Protein AF-A0A6B3CGB7-F1 (afdb_monomer_lite)

Secondary structure (DSSP, 8-state):
-EEEEEEEEEEEEE-SS-EEEEEEEEEE--SSS-EEEEEEEEEE-TTS-EEEEEEEEEEESSEEEEEEEEEE-

Structure (mmCIF, N/CA/C/O backbone):
data_AF-A0A6B3CGB7-F1
#
_entry.id   AF-A0A6B3CGB7-F1
#
loop_
_atom_site.group_PDB
_atom_site.id
_atom_site.type_symbol
_atom_site.label_atom_id
_atom_site.label_alt_id
_atom_site.label_comp_id
_atom_site.label_asym_id
_atom_site.label_entity_id
_atom_site.label_seq_id
_atom_site.pdbx_PDB_ins_code
_atom_site.Cartn_x
_atom_site.Cartn_y
_atom_site.Cartn_z
_atom_site.occupancy
_atom_site.B_iso_or_equiv
_atom_site.auth_seq_id
_atom_site.auth_comp_id
_atom_site.auth_asym_id
_atom_site.auth_atom_id
_atom_site.pdbx_PDB_model_num
ATOM 1 N N . HIS A 1 1 ? 7.505 5.605 -11.368 1.00 95.62 1 HIS A N 1
ATOM 2 C CA . HIS A 1 1 ? 6.196 6.153 -10.943 1.00 95.62 1 HIS A CA 1
ATOM 3 C C . HIS A 1 1 ? 5.305 5.017 -10.444 1.00 95.62 1 HIS A C 1
ATOM 5 O O . HIS A 1 1 ? 5.551 3.874 -10.809 1.00 95.62 1 HIS A O 1
ATOM 11 N N . VAL A 1 2 ? 4.291 5.288 -9.615 1.00 97.69 2 VAL A N 1
ATOM 12 C CA . VAL A 1 2 ? 3.312 4.256 -9.213 1.00 97.69 2 VAL A CA 1
ATOM 13 C C . VAL A 1 2 ? 2.436 3.905 -10.415 1.00 97.69 2 VAL A C 1
ATOM 15 O O . VAL A 1 2 ? 1.931 4.804 -11.087 1.00 97.69 2 VAL A O 1
ATOM 18 N N . ARG A 1 3 ? 2.264 2.612 -10.702 1.00 97.88 3 ARG A N 1
ATOM 19 C CA . ARG A 1 3 ? 1.401 2.137 -11.793 1.00 97.88 3 ARG A CA 1
ATOM 20 C C . ARG A 1 3 ? -0.031 2.638 -11.576 1.00 97.88 3 ARG A C 1
ATOM 22 O O . ARG A 1 3 ? -0.504 2.703 -10.443 1.00 97.88 3 ARG A O 1
ATOM 29 N N . ARG A 1 4 ? -0.765 2.932 -12.655 1.00 97.56 4 ARG A N 1
ATOM 30 C CA . ARG A 1 4 ? -2.212 3.195 -12.571 1.00 97.56 4 ARG A CA 1
ATOM 31 C C . ARG A 1 4 ? -2.915 2.026 -11.870 1.00 97.56 4 ARG A C 1
ATOM 33 O O . ARG A 1 4 ? -2.715 0.881 -12.264 1.00 97.56 4 ARG A O 1
ATOM 40 N N . TRP A 1 5 ? -3.705 2.330 -10.836 1.00 97.94 5 TRP A N 1
ATOM 41 C CA . TRP A 1 5 ? -4.341 1.336 -9.952 1.00 97.94 5 TRP A CA 1
ATOM 42 C C . TRP A 1 5 ? -3.353 0.363 -9.286 1.00 97.94 5 TRP A C 1
ATOM 44 O O . TRP A 1 5 ? -3.715 -0.743 -8.905 1.00 97.94 5 TRP A O 1
ATOM 54 N N . GLY A 1 6 ? -2.091 0.774 -9.147 1.00 97.69 6 GLY A N 1
ATOM 55 C CA . GLY A 1 6 ? -1.025 -0.034 -8.567 1.00 97.69 6 GLY A CA 1
ATOM 56 C C . GLY A 1 6 ? -1.038 -0.096 -7.044 1.00 97.69 6 GLY A C 1
ATOM 57 O O . GLY A 1 6 ? -0.242 -0.844 -6.487 1.00 97.69 6 GLY A O 1
ATOM 58 N N . THR A 1 7 ? -1.896 0.677 -6.379 1.00 98.00 7 THR A N 1
ATOM 59 C CA . THR A 1 7 ? -2.031 0.676 -4.920 1.00 98.00 7 THR A CA 1
ATOM 60 C C . THR A 1 7 ? -3.188 -0.224 -4.514 1.00 98.00 7 THR A C 1
ATOM 62 O O . THR A 1 7 ? -4.337 0.045 -4.863 1.00 98.00 7 THR A O 1
ATOM 65 N N . TYR A 1 8 ? -2.887 -1.265 -3.745 1.00 98.44 8 TYR A N 1
ATOM 66 C CA . TYR A 1 8 ? -3.864 -2.188 -3.186 1.00 98.44 8 TYR A CA 1
ATOM 67 C C . TYR A 1 8 ? -3.746 -2.197 -1.663 1.00 98.44 8 TYR A C 1
ATOM 69 O O . TYR A 1 8 ? -2.689 -2.508 -1.111 1.00 98.44 8 TYR A O 1
ATOM 77 N N . VAL A 1 9 ? -4.830 -1.814 -0.989 1.00 98.38 9 VAL A N 1
ATOM 78 C CA . VAL A 1 9 ? -4.887 -1.661 0.469 1.00 98.38 9 VAL A CA 1
ATOM 79 C C . VAL A 1 9 ? -5.874 -2.668 1.037 1.00 98.38 9 VAL A C 1
ATOM 81 O O . VAL A 1 9 ? -6.987 -2.807 0.535 1.00 98.38 9 VAL A O 1
ATOM 84 N N . THR A 1 10 ? -5.465 -3.358 2.096 1.00 98.50 10 THR A N 1
ATOM 85 C CA . THR A 1 10 ? -6.308 -4.308 2.832 1.00 98.50 10 THR A CA 1
ATOM 86 C C . THR A 1 10 ? -6.113 -4.142 4.332 1.00 98.50 10 THR A C 1
ATOM 88 O O . THR A 1 10 ? -5.082 -3.639 4.779 1.00 98.50 10 THR A O 1
ATOM 91 N N . THR A 1 11 ? -7.087 -4.596 5.115 1.00 98.25 11 THR A N 1
ATOM 92 C CA . THR A 1 11 ? -7.039 -4.620 6.582 1.00 98.25 11 THR A CA 1
ATOM 93 C C . THR A 1 11 ? -7.144 -6.061 7.086 1.00 98.25 11 THR A C 1
ATOM 95 O O . THR A 1 11 ? -8.196 -6.472 7.573 1.00 98.25 11 THR A O 1
ATOM 98 N N . PRO A 1 12 ? -6.086 -6.885 6.932 1.00 98.25 12 PRO A N 1
ATOM 99 C CA . PRO A 1 12 ? -6.158 -8.318 7.234 1.00 98.25 12 PRO A CA 1
ATOM 100 C C . PRO A 1 12 ? -6.421 -8.637 8.713 1.00 98.25 12 PRO A C 1
ATOM 102 O O . PRO A 1 12 ? -6.792 -9.765 9.028 1.00 98.25 12 PRO A O 1
ATOM 10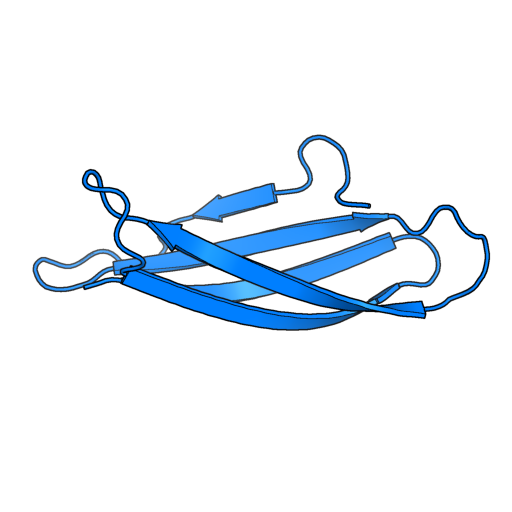5 N N . ARG A 1 13 ? -6.206 -7.679 9.625 1.00 98.38 13 ARG A N 1
ATOM 106 C CA . ARG A 1 13 ? -6.516 -7.804 11.055 1.00 98.38 13 ARG A CA 1
ATOM 107 C C . ARG A 1 13 ? -7.117 -6.497 11.563 1.00 98.38 13 ARG A C 1
ATOM 109 O O . ARG A 1 13 ? -6.526 -5.440 11.352 1.00 98.38 13 ARG A O 1
ATOM 116 N N . VAL A 1 14 ? -8.257 -6.584 12.242 1.00 98.00 14 VAL A N 1
ATOM 117 C CA . VAL A 1 14 ? -8.965 -5.450 12.850 1.00 98.00 14 VAL A CA 1
ATOM 118 C C . VAL A 1 14 ? -9.391 -5.863 14.257 1.00 98.00 14 VAL A C 1
ATOM 120 O O . VAL A 1 14 ? -10.015 -6.910 14.415 1.00 98.00 14 VAL A O 1
ATOM 123 N N . GLY A 1 15 ? -9.025 -5.071 15.259 1.00 97.44 15 GLY A N 1
ATOM 124 C CA . GLY A 1 15 ? -9.455 -5.209 16.649 1.00 97.44 15 GLY A CA 1
ATOM 125 C C . GLY A 1 15 ? -9.931 -3.869 17.210 1.00 97.44 15 GLY A C 1
ATOM 126 O O . GLY A 1 15 ? -9.851 -2.852 16.524 1.00 97.44 15 GLY A O 1
ATOM 127 N N . GLU A 1 16 ? -10.424 -3.876 18.449 1.00 96.19 16 GLU A N 1
ATOM 128 C CA . GLU A 1 16 ? -10.975 -2.678 19.106 1.00 96.19 16 GLU A CA 1
ATOM 129 C C . GLU A 1 16 ? -9.914 -1.585 19.311 1.00 96.19 16 GLU A C 1
ATOM 131 O O . GLU A 1 16 ? -10.177 -0.421 19.027 1.00 96.19 16 GLU A O 1
ATOM 136 N N . ASP A 1 17 ? -8.696 -1.970 19.708 1.00 95.56 17 ASP A N 1
ATOM 137 C CA . ASP A 1 17 ? -7.611 -1.026 20.024 1.00 95.56 17 ASP A CA 1
ATOM 138 C C . ASP A 1 17 ? -6.647 -0.758 18.857 1.00 95.56 17 ASP A C 1
ATOM 140 O O . ASP A 1 17 ? -5.802 0.136 18.926 1.00 95.56 17 ASP A O 1
ATOM 144 N N . SER A 1 18 ? -6.657 -1.602 17.820 1.00 96.38 18 SER A N 1
ATOM 145 C CA . SER A 1 18 ? -5.714 -1.474 16.704 1.00 96.38 18 SER A CA 1
ATOM 146 C C . SER A 1 18 ? -6.137 -2.254 15.467 1.00 96.38 18 SER A C 1
ATOM 148 O O . SER A 1 18 ? -6.839 -3.265 15.540 1.00 96.38 18 SER A O 1
ATOM 150 N N . ALA A 1 19 ? -5.624 -1.828 14.315 1.00 98.06 19 ALA A N 1
ATOM 151 C CA . ALA A 1 19 ? -5.750 -2.565 13.066 1.00 98.06 19 ALA A CA 1
ATOM 152 C C . ALA A 1 19 ? -4.407 -2.656 12.339 1.00 98.06 19 ALA A C 1
ATOM 154 O O . ALA A 1 19 ? -3.529 -1.803 12.481 1.00 98.06 19 ALA A O 1
ATOM 155 N N . VAL A 1 20 ? -4.259 -3.699 11.526 1.00 98.25 20 VAL A N 1
ATOM 156 C CA . VAL A 1 20 ? -3.144 -3.841 10.592 1.00 98.25 20 VAL A CA 1
AT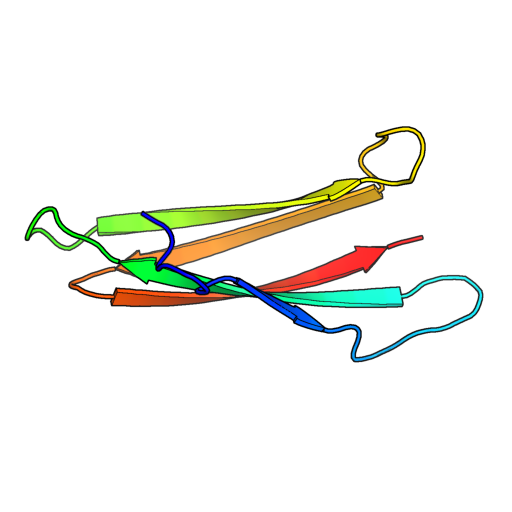OM 157 C C . VAL A 1 20 ? -3.635 -3.471 9.208 1.00 98.25 20 VAL A C 1
ATOM 159 O O . VAL A 1 20 ? -4.540 -4.109 8.675 1.00 98.25 20 VAL A O 1
ATOM 162 N N . VAL A 1 21 ? -3.000 -2.468 8.615 1.00 98.38 21 VAL A N 1
ATOM 163 C CA . VAL A 1 21 ? -3.189 -2.058 7.227 1.00 98.38 21 VAL A CA 1
ATOM 164 C C . VAL A 1 21 ? -2.039 -2.627 6.410 1.00 98.38 21 VAL A C 1
ATOM 166 O O . VAL A 1 21 ? -0.880 -2.303 6.653 1.00 98.38 21 VAL A O 1
ATOM 169 N N . ARG A 1 22 ? -2.339 -3.458 5.417 1.00 98.38 22 ARG A N 1
ATOM 170 C CA . ARG A 1 22 ? -1.352 -3.959 4.459 1.00 98.38 22 ARG A CA 1
ATOM 171 C C . ARG A 1 22 ? -1.491 -3.193 3.152 1.00 98.38 22 ARG A C 1
ATOM 173 O O . ARG A 1 22 ? -2.561 -3.205 2.541 1.00 98.38 22 ARG A O 1
ATOM 180 N N . VAL A 1 23 ? -0.402 -2.565 2.718 1.00 98.38 23 VAL A N 1
ATOM 181 C CA . VAL A 1 23 ? -0.332 -1.802 1.467 1.00 98.38 23 VAL A CA 1
ATOM 182 C C . VAL A 1 23 ? 0.629 -2.498 0.518 1.00 98.38 23 VAL A C 1
ATOM 184 O O . VAL A 1 23 ? 1.785 -2.731 0.866 1.00 98.38 23 VAL A O 1
ATOM 187 N N . GLN A 1 24 ? 0.150 -2.811 -0.682 1.00 98.44 24 GLN A N 1
ATOM 188 C CA . GLN A 1 24 ? 0.976 -3.207 -1.814 1.00 98.44 24 GLN A CA 1
ATOM 189 C C . GLN A 1 24 ? 0.967 -2.086 -2.856 1.00 98.44 24 GLN A C 1
ATOM 191 O O . GLN A 1 24 ? -0.098 -1.624 -3.261 1.00 98.44 24 GLN A O 1
ATOM 196 N N . THR A 1 25 ? 2.150 -1.681 -3.311 1.00 98.44 25 THR A N 1
ATOM 197 C CA . THR A 1 25 ? 2.333 -0.605 -4.290 1.00 98.44 25 THR A CA 1
ATOM 198 C C . THR A 1 25 ? 3.143 -1.114 -5.472 1.00 98.44 25 THR A C 1
ATOM 200 O O . THR A 1 25 ? 4.325 -1.426 -5.342 1.00 98.44 25 THR A O 1
ATOM 203 N N . SER A 1 26 ? 2.513 -1.162 -6.642 1.00 98.19 26 SER A N 1
ATOM 204 C CA . SER A 1 26 ? 3.157 -1.479 -7.916 1.00 98.19 26 SER A CA 1
ATOM 205 C C . SER A 1 26 ? 3.820 -0.234 -8.499 1.00 98.19 26 SER A C 1
ATOM 207 O O . SER A 1 26 ? 3.165 0.788 -8.716 1.00 98.19 26 SER A O 1
ATOM 209 N N . VAL A 1 27 ? 5.108 -0.327 -8.804 1.00 97.75 27 VAL A N 1
ATOM 210 C CA . VAL A 1 27 ? 5.927 0.751 -9.362 1.00 97.75 27 VAL A CA 1
ATOM 211 C C . VAL A 1 27 ? 6.385 0.354 -10.762 1.00 97.75 27 VAL A C 1
ATOM 213 O O . VAL A 1 27 ? 6.727 -0.798 -11.006 1.00 97.75 27 VAL A O 1
ATOM 216 N N . VAL A 1 28 ? 6.374 1.315 -11.684 1.00 97.94 28 VAL A N 1
ATOM 217 C CA . VAL A 1 28 ? 6.931 1.199 -13.036 1.00 97.94 28 VAL A CA 1
ATOM 218 C C . VAL A 1 28 ? 8.113 2.149 -13.163 1.00 97.94 28 VAL A C 1
ATOM 220 O O . VAL A 1 28 ? 8.009 3.338 -12.829 1.00 97.94 28 VAL A O 1
ATOM 223 N N . ASN A 1 29 ? 9.221 1.634 -13.675 1.00 97.31 29 ASN A N 1
ATOM 224 C CA . ASN A 1 29 ? 10.378 2.414 -14.067 1.00 97.31 29 ASN A CA 1
ATOM 225 C C . ASN A 1 29 ? 10.342 2.630 -15.586 1.00 97.31 29 ASN A C 1
ATOM 227 O O . ASN A 1 29 ? 10.484 1.698 -16.363 1.00 97.31 29 ASN A O 1
ATOM 231 N N . ALA A 1 30 ? 10.119 3.875 -16.004 1.00 95.31 30 ALA A N 1
ATOM 232 C CA . ALA A 1 30 ? 10.058 4.252 -17.419 1.00 95.31 30 ALA A CA 1
ATOM 233 C C . ALA A 1 30 ? 11.378 4.860 -17.930 1.00 95.31 30 ALA A C 1
ATOM 235 O O . ALA A 1 30 ? 11.412 5.395 -19.033 1.00 95.31 30 ALA A O 1
ATOM 236 N N . SER A 1 31 ? 12.441 4.837 -17.117 1.00 94.62 31 SER A N 1
ATOM 237 C CA . SER A 1 31 ? 13.733 5.442 -17.469 1.00 94.62 31 SER A CA 1
ATOM 238 C C . SER A 1 31 ? 14.623 4.540 -18.328 1.00 94.62 31 SER A C 1
ATOM 240 O O . SER A 1 31 ? 15.553 5.040 -18.952 1.00 94.62 31 SER A O 1
ATOM 242 N N . GLY A 1 32 ? 14.356 3.229 -18.362 1.00 90.88 32 GLY A N 1
ATOM 243 C CA . GLY A 1 32 ? 15.187 2.242 -19.061 1.00 90.88 32 GLY A CA 1
ATOM 244 C C . GLY A 1 32 ? 16.456 1.820 -18.308 1.00 90.88 32 GLY A C 1
ATOM 245 O O . GLY A 1 32 ? 17.178 0.953 -18.791 1.00 90.88 32 GLY A O 1
ATOM 246 N N . THR A 1 33 ? 16.715 2.380 -17.123 1.00 96.69 33 THR A N 1
ATOM 247 C CA . THR A 1 33 ? 17.856 2.022 -16.270 1.00 96.69 33 THR A CA 1
ATOM 248 C C . THR A 1 33 ? 17.345 1.544 -14.924 1.00 96.69 33 THR A C 1
ATOM 250 O O . THR A 1 33 ? 16.633 2.289 -14.252 1.00 96.69 33 THR A O 1
ATOM 253 N N . ALA A 1 34 ? 17.716 0.328 -14.515 1.00 96.44 34 ALA A N 1
ATOM 254 C CA . ALA A 1 34 ? 17.327 -0.212 -13.217 1.00 96.44 34 ALA A CA 1
ATOM 255 C C . ALA A 1 34 ? 17.727 0.737 -12.078 1.00 96.44 34 ALA A C 1
ATOM 257 O O . ALA A 1 34 ? 18.833 1.281 -12.070 1.00 96.44 34 ALA A O 1
ATOM 258 N N . CYS A 1 35 ? 16.819 0.942 -11.128 1.00 96.75 35 CYS A N 1
ATOM 259 C CA . CYS A 1 35 ? 17.064 1.807 -9.986 1.00 96.75 35 CYS A CA 1
ATOM 260 C C . CYS A 1 35 ? 16.454 1.244 -8.707 1.00 96.75 35 CYS A C 1
ATOM 262 O O . CYS A 1 35 ? 15.405 0.599 -8.726 1.00 96.75 35 CYS A O 1
ATOM 264 N N . GLU A 1 36 ? 17.114 1.533 -7.592 1.00 97.50 36 GLU A N 1
ATOM 265 C CA . GLU A 1 36 ? 16.563 1.313 -6.265 1.00 97.50 36 GLU A CA 1
ATOM 266 C C . GLU A 1 36 ? 15.631 2.481 -5.918 1.00 97.50 36 GLU A C 1
ATOM 268 O O . GLU A 1 36 ? 15.983 3.653 -6.096 1.00 97.50 36 GLU A O 1
ATOM 273 N N . VAL A 1 37 ? 14.422 2.176 -5.443 1.00 96.62 37 VAL A 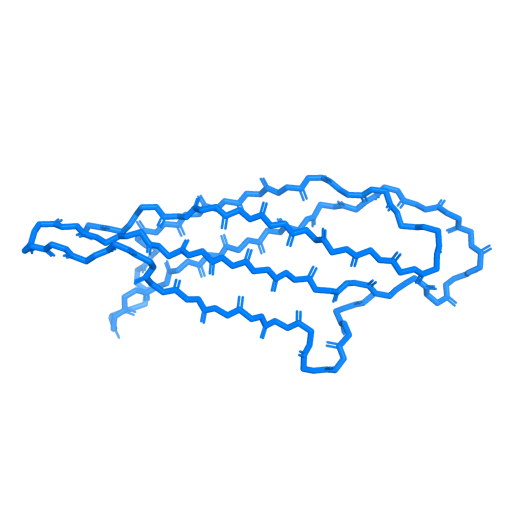N 1
ATOM 274 C CA . VAL A 1 37 ? 13.459 3.188 -4.997 1.00 96.62 37 VAL A CA 1
ATOM 275 C C . VAL A 1 37 ? 12.918 2.856 -3.618 1.00 96.62 37 VAL A C 1
ATOM 277 O O . VAL A 1 37 ? 12.676 1.699 -3.278 1.00 96.62 37 VAL A O 1
ATOM 280 N N . GLU A 1 38 ? 12.637 3.891 -2.836 1.00 97.62 38 GLU A N 1
ATOM 281 C CA . GLU A 1 38 ? 11.969 3.751 -1.550 1.00 97.62 38 GLU A CA 1
ATOM 282 C C . GLU A 1 38 ? 10.486 4.114 -1.678 1.00 97.62 38 GLU A C 1
ATOM 284 O O . GLU A 1 38 ? 10.114 5.233 -2.042 1.00 97.62 38 GLU A O 1
ATOM 289 N N . VAL A 1 39 ? 9.615 3.161 -1.349 1.00 97.69 39 VAL A N 1
ATOM 290 C CA . VAL A 1 39 ? 8.169 3.374 -1.287 1.00 97.69 39 VAL A CA 1
ATOM 291 C C . VAL A 1 39 ? 7.787 3.700 0.148 1.00 97.69 39 VAL A C 1
ATOM 293 O O . VAL A 1 39 ? 7.842 2.829 1.015 1.00 97.69 39 VAL A O 1
ATOM 296 N N . ARG A 1 40 ? 7.359 4.941 0.388 1.00 97.81 40 ARG A N 1
ATOM 297 C CA . ARG A 1 40 ? 6.873 5.416 1.690 1.00 97.81 40 ARG A CA 1
ATOM 298 C C . ARG A 1 40 ? 5.353 5.532 1.685 1.00 97.81 40 ARG A C 1
ATOM 300 O O . ARG A 1 40 ? 4.798 6.202 0.816 1.00 97.81 40 ARG A O 1
ATOM 307 N N . SER A 1 41 ? 4.698 4.965 2.693 1.00 97.69 41 SER A N 1
ATOM 308 C CA . SER A 1 41 ? 3.266 5.169 2.937 1.00 97.69 41 SER A CA 1
ATOM 309 C C . SER A 1 41 ? 3.040 5.802 4.300 1.00 97.69 41 SER A C 1
ATOM 311 O O . SER A 1 41 ? 3.752 5.533 5.268 1.00 97.69 41 SER A O 1
ATOM 313 N N . THR A 1 42 ? 2.027 6.659 4.372 1.00 97.81 42 THR A N 1
ATOM 314 C CA . THR A 1 42 ? 1.576 7.313 5.600 1.00 97.81 42 THR A CA 1
ATOM 315 C C . THR A 1 42 ? 0.069 7.150 5.700 1.00 97.81 42 THR A C 1
ATOM 317 O O . THR A 1 42 ? -0.636 7.463 4.743 1.00 97.81 42 THR A O 1
ATOM 320 N N . VAL A 1 43 ? -0.417 6.686 6.850 1.00 97.62 43 VAL A N 1
ATOM 321 C CA . VAL A 1 43 ? -1.849 6.668 7.167 1.00 97.62 43 VAL A CA 1
ATOM 322 C C . VAL A 1 43 ? -2.162 7.891 8.016 1.00 97.62 43 VAL A C 1
ATOM 324 O O . VAL A 1 43 ? -1.432 8.195 8.966 1.00 97.62 43 VAL A O 1
ATOM 327 N N . LYS A 1 44 ? -3.231 8.596 7.645 1.00 97.88 44 LYS A N 1
ATOM 328 C CA . LYS A 1 44 ? -3.756 9.737 8.389 1.00 97.88 44 LYS A CA 1
ATOM 329 C C . LYS A 1 44 ? -5.128 9.415 8.969 1.00 97.88 44 LYS A C 1
ATOM 331 O O . LYS A 1 44 ? -5.883 8.684 8.329 1.00 97.88 44 LYS A O 1
ATOM 336 N N . ASP A 1 45 ? -5.416 9.948 10.149 1.00 96.56 45 ASP A N 1
ATOM 337 C CA . ASP A 1 45 ? -6.763 9.932 10.725 1.00 96.56 45 ASP A CA 1
ATOM 338 C C . ASP A 1 45 ? -7.676 10.980 10.057 1.00 96.56 45 ASP A C 1
ATOM 340 O O . ASP A 1 45 ? -7.282 11.666 9.106 1.00 96.56 45 ASP A O 1
ATOM 344 N N . ALA A 1 46 ? -8.915 11.082 10.544 1.00 96.81 46 ALA A N 1
ATOM 345 C CA . ALA A 1 46 ? -9.911 12.023 10.034 1.00 96.81 46 ALA A CA 1
ATOM 346 C C . ALA A 1 46 ? -9.528 13.499 10.258 1.00 96.81 46 ALA A C 1
ATOM 348 O O . ALA A 1 46 ? -9.917 14.349 9.457 1.00 96.81 46 ALA A O 1
ATOM 349 N N . ASP A 1 47 ? -8.730 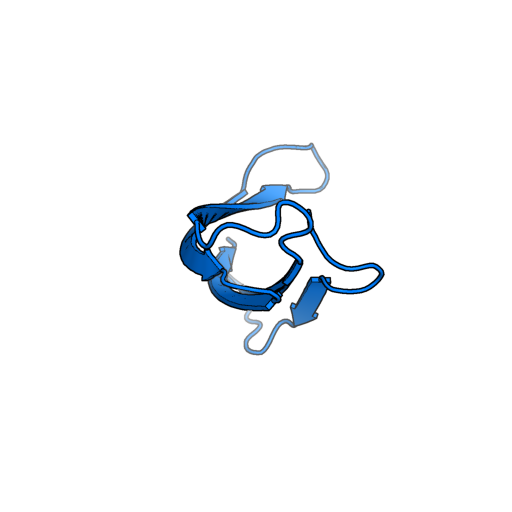13.788 11.289 1.00 97.50 47 ASP A N 1
ATOM 350 C CA . ASP A 1 47 ? -8.235 15.131 11.614 1.00 97.50 47 ASP A CA 1
ATOM 351 C C . ASP A 1 47 ? -6.941 15.478 10.848 1.00 97.50 47 ASP A C 1
ATOM 353 O O . ASP A 1 47 ? -6.449 16.607 10.879 1.00 97.50 47 ASP A O 1
ATOM 357 N N . GLY A 1 48 ? -6.389 14.513 10.106 1.00 97.25 48 GLY A N 1
ATOM 358 C CA . GLY A 1 48 ? -5.188 14.659 9.294 1.00 97.25 48 GLY A CA 1
ATOM 359 C C . GLY A 1 48 ? -3.880 14.364 10.033 1.00 97.25 48 GLY A C 1
ATOM 360 O O . GLY A 1 48 ? -2.806 14.517 9.428 1.00 97.25 48 GLY A O 1
ATOM 361 N N . HIS A 1 49 ? -3.925 13.911 11.289 1.00 97.38 49 HIS A N 1
ATOM 362 C CA . HIS A 1 49 ? -2.738 13.473 12.014 1.00 97.38 49 HIS A CA 1
ATOM 363 C C . HIS A 1 49 ? -2.189 12.189 11.413 1.00 97.38 49 HIS A C 1
ATOM 365 O O . HIS A 1 49 ? -2.918 11.313 10.958 1.00 97.38 49 HIS A O 1
ATOM 371 N N . THR A 1 50 ? -0.865 12.056 11.417 1.00 97.50 50 THR A N 1
ATOM 372 C CA . THR A 1 50 ? -0.233 10.803 11.006 1.00 97.50 50 THR A CA 1
ATOM 373 C C . THR A 1 50 ? -0.319 9.777 12.130 1.00 97.50 50 THR A C 1
ATOM 375 O O . THR A 1 50 ? 0.332 9.958 13.154 1.00 97.50 50 THR A O 1
ATOM 378 N N . VAL A 1 51 ? -1.029 8.676 11.889 1.00 97.44 51 VAL A N 1
ATOM 379 C CA . VAL A 1 51 ? -1.206 7.582 12.862 1.00 97.44 51 VAL A CA 1
ATOM 380 C C . VAL A 1 51 ? -0.323 6.367 12.577 1.00 97.44 51 VAL A C 1
ATOM 382 O O . VAL A 1 51 ? -0.055 5.574 13.472 1.00 97.44 51 VAL A O 1
ATOM 385 N N . ALA A 1 52 ? 0.195 6.232 11.350 1.00 97.69 52 ALA A N 1
ATOM 386 C CA . ALA A 1 52 ? 1.201 5.223 11.019 1.00 97.69 52 ALA A CA 1
ATOM 387 C C . ALA A 1 52 ? 2.053 5.617 9.804 1.00 97.69 52 ALA A C 1
ATOM 389 O O . ALA A 1 52 ? 1.604 6.344 8.912 1.00 97.69 52 ALA A O 1
ATOM 390 N N . ARG A 1 53 ? 3.287 5.103 9.745 1.00 97.81 53 ARG A N 1
ATOM 391 C CA . ARG A 1 53 ? 4.205 5.228 8.601 1.00 97.81 53 ARG A CA 1
ATOM 392 C C . ARG A 1 53 ? 4.960 3.925 8.382 1.00 97.81 53 ARG A C 1
ATOM 394 O O . ARG A 1 53 ? 5.300 3.249 9.347 1.00 97.81 53 ARG A O 1
ATOM 401 N N . ALA A 1 54 ? 5.261 3.619 7.128 1.00 97.19 54 ALA A N 1
ATOM 402 C CA . ALA A 1 54 ? 6.145 2.525 6.753 1.00 97.19 54 ALA A CA 1
ATOM 403 C C . ALA A 1 54 ? 6.889 2.870 5.461 1.00 97.19 54 ALA A C 1
ATOM 405 O O . ALA A 1 54 ? 6.426 3.686 4.657 1.00 97.19 54 ALA A O 1
ATOM 406 N N . ALA A 1 55 ? 8.051 2.252 5.283 1.00 95.88 55 ALA A N 1
ATOM 407 C CA . ALA A 1 55 ? 8.860 2.374 4.085 1.00 95.88 55 ALA A CA 1
ATOM 408 C C . ALA A 1 55 ? 9.399 1.001 3.682 1.00 95.88 55 ALA A C 1
ATOM 410 O O . ALA A 1 55 ? 9.670 0.159 4.537 1.00 95.88 55 ALA A O 1
ATOM 411 N N . SER A 1 56 ? 9.544 0.783 2.381 1.00 95.19 56 SER A N 1
ATOM 412 C CA . SER A 1 56 ? 10.174 -0.410 1.822 1.00 95.19 56 SER A CA 1
ATOM 413 C C . SER A 1 56 ? 11.008 -0.023 0.612 1.00 95.19 56 SER A C 1
ATOM 415 O O . SER A 1 56 ? 10.502 0.659 -0.284 1.00 95.19 56 SER A O 1
ATOM 417 N N . THR A 1 57 ? 12.248 -0.489 0.577 1.00 96.81 57 THR A N 1
ATOM 418 C CA . THR A 1 57 ? 13.139 -0.351 -0.574 1.00 96.81 57 THR A CA 1
ATOM 419 C C . THR A 1 57 ? 12.860 -1.461 -1.582 1.00 96.81 57 THR A C 1
ATOM 421 O O . THR A 1 57 ? 12.634 -2.608 -1.194 1.00 96.81 57 THR A O 1
ATOM 424 N N . VAL A 1 58 ? 12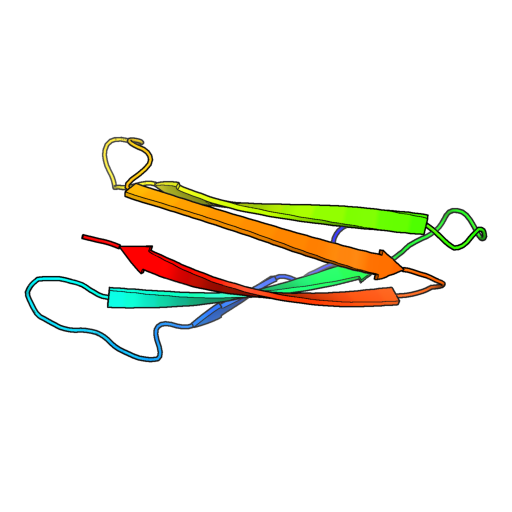.814 -1.113 -2.867 1.00 96.94 58 VAL A N 1
ATOM 425 C CA . VAL A 1 58 ? 12.513 -2.037 -3.962 1.00 96.94 58 VAL A CA 1
ATOM 426 C C . VAL A 1 58 ? 13.418 -1.724 -5.148 1.00 96.94 58 VAL A C 1
ATOM 428 O O . VAL A 1 58 ? 13.451 -0.586 -5.615 1.00 96.94 58 VAL A O 1
ATOM 431 N N . ASP A 1 59 ? 14.094 -2.741 -5.672 1.00 97.62 59 ASP A N 1
ATOM 432 C CA . ASP A 1 59 ? 14.800 -2.650 -6.949 1.00 97.62 59 ASP A CA 1
ATOM 433 C C . ASP A 1 59 ? 13.808 -2.730 -8.112 1.00 97.62 59 ASP A C 1
ATOM 435 O O . ASP A 1 59 ? 12.988 -3.650 -8.196 1.00 97.62 59 ASP A O 1
ATOM 439 N N . VAL A 1 60 ? 13.870 -1.764 -9.028 1.00 97.12 60 VAL A N 1
ATOM 440 C CA . VAL A 1 60 ? 12.940 -1.655 -10.156 1.00 97.12 60 VAL A CA 1
ATOM 441 C C . VAL A 1 60 ? 13.713 -1.597 -11.467 1.00 97.12 60 VAL A C 1
ATOM 443 O O . VAL A 1 60 ? 14.207 -0.543 -11.869 1.00 97.12 60 VAL A O 1
ATOM 446 N N . ALA A 1 61 ? 13.771 -2.732 -12.166 1.00 96.25 61 ALA A N 1
ATOM 447 C CA . ALA A 1 61 ? 14.215 -2.786 -13.558 1.00 96.25 61 ALA A CA 1
ATOM 448 C C . ALA A 1 61 ? 13.152 -2.149 -14.472 1.00 96.25 61 ALA A C 1
ATOM 450 O O . ALA A 1 61 ? 13.275 -0.976 -14.805 1.00 96.25 61 ALA A O 1
ATOM 451 N N . ASP A 1 62 ? 12.061 -2.865 -14.762 1.00 97.19 62 ASP A N 1
ATOM 452 C CA . ASP A 1 62 ? 10.914 -2.339 -15.526 1.00 97.19 62 ASP A CA 1
ATOM 453 C C . ASP A 1 62 ? 9.697 -2.077 -14.628 1.00 97.19 62 ASP A C 1
ATOM 455 O O . ASP A 1 62 ? 9.037 -1.036 -14.696 1.00 97.19 62 ASP A O 1
ATOM 459 N N . ALA A 1 63 ? 9.389 -3.032 -13.749 1.00 96.88 63 ALA A N 1
ATOM 460 C CA . ALA A 1 63 ? 8.320 -2.930 -12.770 1.00 96.88 63 ALA A CA 1
ATOM 461 C C . ALA A 1 63 ? 8.603 -3.814 -11.553 1.00 96.88 63 ALA A C 1
ATOM 463 O O . ALA A 1 63 ? 9.249 -4.852 -11.668 1.00 96.88 63 ALA A O 1
ATOM 464 N N . ALA A 1 64 ? 8.074 -3.416 -10.400 1.00 97.56 64 ALA A N 1
ATOM 465 C CA . ALA A 1 64 ? 8.146 -4.182 -9.160 1.00 97.56 64 ALA A CA 1
ATOM 466 C C . ALA A 1 64 ? 6.951 -3.853 -8.253 1.00 97.56 64 ALA A C 1
ATOM 468 O O . ALA A 1 64 ? 6.214 -2.897 -8.509 1.00 97.56 64 ALA A O 1
ATOM 469 N N . ALA A 1 65 ? 6.760 -4.625 -7.182 1.00 96.69 65 ALA A N 1
ATOM 4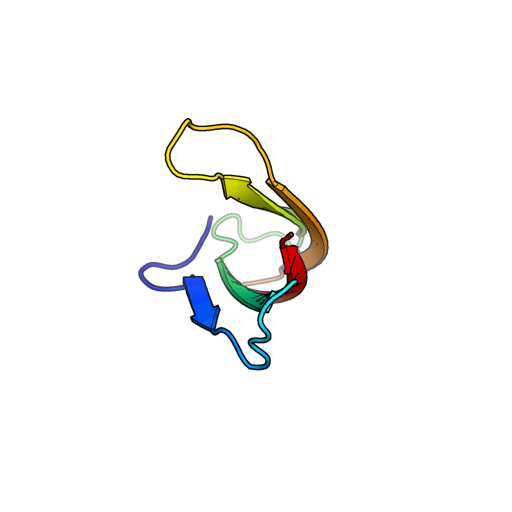70 C CA . ALA A 1 65 ? 5.756 -4.344 -6.160 1.00 96.69 65 ALA A CA 1
ATOM 471 C C . ALA A 1 65 ? 6.391 -4.328 -4.764 1.00 96.69 65 ALA A C 1
ATOM 473 O O . ALA A 1 65 ? 6.956 -5.327 -4.326 1.00 96.69 65 ALA A O 1
ATOM 474 N N . GLY A 1 66 ? 6.263 -3.206 -4.055 1.00 96.69 66 GLY A N 1
ATOM 475 C CA . GLY A 1 66 ? 6.616 -3.093 -2.639 1.00 96.69 66 GLY A CA 1
ATOM 476 C C . GLY A 1 66 ? 5.418 -3.431 -1.759 1.00 96.69 66 GLY A C 1
ATOM 477 O O . GLY A 1 66 ? 4.293 -3.076 -2.103 1.00 96.69 66 GLY A O 1
ATOM 478 N N . THR A 1 67 ? 5.630 -4.124 -0.640 1.00 97.38 67 THR A N 1
ATOM 479 C CA . THR A 1 67 ? 4.574 -4.405 0.347 1.00 97.38 67 THR A CA 1
ATOM 480 C C . THR A 1 67 ? 5.071 -4.090 1.749 1.00 97.38 67 THR A C 1
ATOM 482 O O . THR A 1 67 ? 6.173 -4.494 2.108 1.00 97.38 67 THR A O 1
ATOM 485 N N . HIS A 1 68 ? 4.248 -3.419 2.551 1.00 97.25 68 HIS A N 1
ATOM 486 C CA . HIS A 1 68 ? 4.503 -3.236 3.978 1.00 97.25 68 HIS A CA 1
ATOM 487 C C . HIS A 1 68 ? 3.201 -3.199 4.784 1.00 97.25 68 HIS A C 1
ATOM 489 O O . HIS A 1 68 ? 2.129 -2.862 4.271 1.00 97.25 68 HIS A O 1
ATOM 495 N N . GLU A 1 69 ? 3.312 -3.572 6.057 1.00 97.62 69 GLU A N 1
ATOM 496 C CA . GLU A 1 69 ? 2.229 -3.500 7.034 1.00 97.62 69 GLU A CA 1
ATOM 497 C C . GLU A 1 69 ? 2.408 -2.267 7.925 1.00 97.62 69 GLU A C 1
ATOM 499 O O . GLU A 1 69 ? 3.522 -1.918 8.315 1.00 97.62 69 GLU A O 1
ATOM 504 N N . LEU A 1 70 ? 1.296 -1.607 8.236 1.00 97.31 70 LEU A N 1
ATOM 505 C CA . LEU A 1 70 ? 1.211 -0.482 9.151 1.00 97.31 70 LEU A CA 1
ATOM 506 C C . LEU A 1 70 ? 0.233 -0.839 10.267 1.00 97.31 70 LEU A C 1
ATOM 508 O O . LEU A 1 70 ? -0.923 -1.161 9.995 1.00 97.31 70 LEU A O 1
ATOM 512 N N . THR A 1 71 ? 0.680 -0.751 11.515 1.00 97.56 71 THR A N 1
ATOM 513 C CA . THR A 1 71 ? -0.219 -0.844 12.668 1.00 97.56 71 THR A CA 1
ATOM 514 C C . THR A 1 71 ? -0.756 0.543 12.977 1.00 97.56 71 THR A C 1
ATOM 516 O O . THR A 1 71 ? 0.027 1.451 13.256 1.00 97.56 71 THR A O 1
ATOM 519 N N . VAL A 1 72 ? -2.075 0.694 12.933 1.00 96.06 72 VAL A N 1
ATOM 520 C CA . VAL A 1 72 ? -2.780 1.913 13.347 1.00 96.06 72 VAL A CA 1
ATOM 521 C C . VAL A 1 72 ? -3.400 1.702 14.725 1.00 96.06 72 VAL A C 1
ATOM 523 O O . VAL A 1 72 ? -3.807 0.582 15.051 1.00 96.06 72 VAL A O 1
ATOM 526 N N . ARG A 1 73 ? -3.419 2.766 15.525 1.00 91.19 73 ARG A N 1
ATOM 527 C CA . ARG A 1 73 ? -3.999 2.852 16.868 1.00 91.19 73 ARG A CA 1
ATOM 528 C C . ARG A 1 73 ? -4.776 4.152 16.984 1.00 91.19 73 ARG A C 1
ATOM 530 O O . ARG A 1 73 ? -4.398 5.088 16.240 1.00 91.19 73 ARG A O 1
#

Radius of gyration: 13.89 Å; chains: 1; bounding box: 29×23×39 Å

Foldseek 3Di:
DWPDVQWDWDFPADDPVKTKIKIKTKDADPPQAKDKDKDKDFDADPVGDTQWIDIDIDIHNGMDMDMDIIMGD

pLDDT: mean 97.16, std 1.33, range [90.88, 98.5]

Sequence (73 aa):
HVRRWGTYVTTPRVGEDSAVVRVQTSVVNASGTACEVEVRSTVKDADGHTVARAASTVDVADAAAGTHELTVR